Protein AF-I4HA65-F1 (afdb_monomer)

Structure (mmCIF, N/CA/C/O backbone):
data_AF-I4HA65-F1
#
_entry.id   AF-I4HA65-F1
#
loop_
_atom_site.group_PDB
_atom_site.id
_atom_site.type_symbol
_atom_site.label_atom_id
_atom_site.label_alt_id
_atom_site.label_comp_id
_atom_site.label_asym_id
_atom_site.label_entity_id
_atom_site.label_seq_id
_atom_site.pdbx_PDB_ins_code
_atom_site.Cartn_x
_atom_site.Cartn_y
_atom_site.Cartn_z
_atom_site.occupancy
_atom_site.B_iso_or_equiv
_atom_site.auth_seq_id
_atom_site.auth_comp_id
_atom_site.auth_asym_id
_atom_site.auth_atom_id
_atom_site.pdbx_PDB_model_num
ATOM 1 N N . MET A 1 1 ? -9.318 -12.894 7.186 1.00 56.34 1 MET A N 1
ATOM 2 C CA . MET A 1 1 ? -9.629 -11.742 6.312 1.00 56.34 1 MET A CA 1
ATOM 3 C C . MET A 1 1 ? -11.122 -11.765 6.014 1.00 56.34 1 MET A C 1
ATOM 5 O O . MET A 1 1 ? -11.632 -12.840 5.718 1.00 56.34 1 MET A O 1
ATOM 9 N N . LEU A 1 2 ? -11.842 -10.652 6.185 1.00 60.62 2 LEU A N 1
ATOM 10 C CA . LEU A 1 2 ? -13.253 -10.579 5.781 1.00 60.62 2 LEU A CA 1
ATOM 11 C C . LEU A 1 2 ? -13.343 -10.463 4.251 1.00 60.62 2 LEU A C 1
ATOM 13 O O . LEU A 1 2 ? -12.412 -9.931 3.643 1.00 60.62 2 LEU A O 1
ATOM 17 N N . PRO A 1 3 ? -14.431 -10.942 3.622 1.00 68.81 3 PRO A N 1
ATOM 18 C CA . PRO A 1 3 ? -14.646 -10.727 2.197 1.00 68.81 3 PRO A CA 1
ATOM 19 C C . PRO A 1 3 ? -14.678 -9.226 1.894 1.00 68.81 3 PRO A C 1
ATOM 21 O O . PRO A 1 3 ? -15.337 -8.454 2.596 1.00 68.81 3 PRO A O 1
ATOM 24 N N . ALA A 1 4 ? -13.934 -8.820 0.866 1.00 77.00 4 ALA A N 1
ATOM 25 C CA . ALA A 1 4 ? -13.810 -7.422 0.493 1.00 77.00 4 ALA A CA 1
ATOM 26 C C . ALA A 1 4 ? -15.119 -6.880 -0.097 1.00 77.00 4 ALA A C 1
ATOM 28 O O . ALA A 1 4 ? -15.810 -7.565 -0.855 1.00 77.00 4 ALA A O 1
ATOM 29 N N . LYS A 1 5 ? -15.441 -5.621 0.205 1.00 87.69 5 LYS A N 1
ATOM 30 C CA . LYS A 1 5 ? -16.569 -4.919 -0.422 1.00 87.69 5 LYS A CA 1
ATOM 31 C C . LYS A 1 5 ? -16.171 -4.444 -1.823 1.00 87.69 5 LYS A C 1
ATOM 33 O O . LYS A 1 5 ? -15.462 -3.447 -1.953 1.00 87.69 5 LYS A O 1
ATOM 38 N N . SER A 1 6 ? -16.653 -5.138 -2.854 1.00 84.88 6 SER A N 1
ATOM 39 C CA . SER A 1 6 ? -16.305 -4.899 -4.266 1.00 84.88 6 SER A CA 1
ATOM 40 C C . SER A 1 6 ? -16.470 -3.443 -4.704 1.00 84.88 6 SER A C 1
ATOM 42 O O . SER A 1 6 ? -15.524 -2.868 -5.222 1.00 84.88 6 SER A O 1
ATOM 44 N N . ALA A 1 7 ? -17.593 -2.800 -4.375 1.00 85.62 7 ALA A N 1
ATOM 45 C CA . ALA A 1 7 ? -17.859 -1.411 -4.767 1.00 85.62 7 ALA A CA 1
ATOM 46 C C . ALA A 1 7 ? -16.780 -0.409 -4.304 1.00 85.62 7 ALA A C 1
ATOM 48 O O . ALA A 1 7 ? -16.534 0.602 -4.957 1.00 85.62 7 ALA A O 1
ATOM 49 N N . ILE A 1 8 ? -16.124 -0.679 -3.172 1.00 85.44 8 ILE A N 1
ATOM 50 C CA . ILE A 1 8 ? -15.048 0.179 -2.662 1.00 85.44 8 ILE A CA 1
ATOM 51 C C . ILE A 1 8 ? -13.772 -0.051 -3.468 1.00 85.44 8 ILE A C 1
ATOM 53 O O . ILE A 1 8 ? -13.104 0.917 -3.834 1.00 85.44 8 ILE A O 1
ATOM 57 N N . LEU A 1 9 ? -13.472 -1.311 -3.792 1.00 83.94 9 LEU A N 1
ATOM 58 C CA . LEU A 1 9 ? -12.342 -1.675 -4.645 1.00 83.94 9 LEU 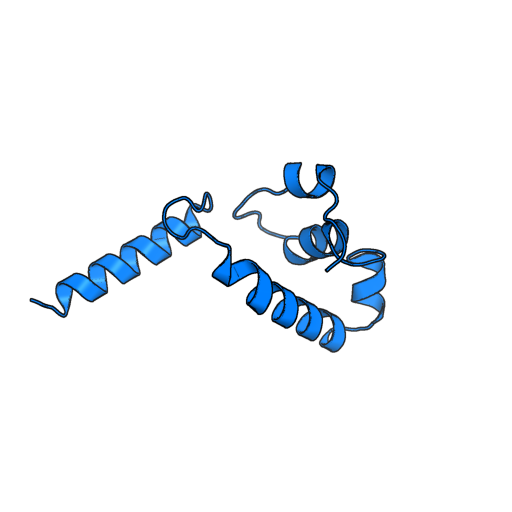A CA 1
ATOM 59 C C . LEU A 1 9 ? -12.497 -1.113 -6.060 1.00 83.94 9 LEU A C 1
ATOM 61 O O . LEU A 1 9 ? -11.531 -0.595 -6.608 1.00 83.94 9 LEU A O 1
ATOM 65 N N . ASP A 1 10 ? -13.708 -1.123 -6.612 1.00 85.56 10 ASP A N 1
ATOM 66 C CA . ASP A 1 10 ? -13.990 -0.578 -7.946 1.00 85.56 10 ASP A CA 1
ATOM 67 C C . ASP A 1 10 ? -13.754 0.941 -8.013 1.00 85.56 10 ASP A C 1
ATOM 69 O O . ASP A 1 10 ? -13.430 1.489 -9.064 1.00 85.56 10 ASP A O 1
ATOM 73 N N . SER A 1 11 ? -13.866 1.631 -6.873 1.00 85.56 11 SER A N 1
ATOM 74 C CA . SER A 1 11 ? -13.570 3.064 -6.743 1.00 85.56 11 SER A CA 1
ATOM 75 C C . SER A 1 11 ? -12.090 3.372 -6.466 1.00 85.56 11 SER A C 1
ATOM 77 O O . SER A 1 11 ? -11.710 4.542 -6.314 1.00 85.56 11 SER A O 1
ATOM 79 N N . TYR A 1 12 ? -11.246 2.348 -6.303 1.00 85.19 12 TYR A N 1
ATOM 80 C CA . TYR A 1 12 ? -9.822 2.530 -6.048 1.00 85.19 12 TYR A CA 1
ATOM 81 C C . TYR A 1 12 ? -9.104 2.961 -7.328 1.00 85.19 12 TYR A C 1
ATOM 83 O O . TYR A 1 12 ? -9.258 2.365 -8.390 1.00 85.19 12 TYR A O 1
ATOM 91 N N . ILE A 1 13 ? -8.295 4.010 -7.208 1.00 86.56 13 ILE A N 1
ATOM 92 C CA . ILE A 1 13 ? -7.508 4.560 -8.307 1.00 86.56 13 ILE A CA 1
ATOM 93 C C . ILE A 1 13 ? -6.050 4.421 -7.890 1.00 86.56 13 ILE A C 1
ATOM 95 O O . ILE A 1 13 ? -5.654 4.958 -6.854 1.00 86.56 13 ILE A O 1
ATOM 99 N N . ASN A 1 14 ? -5.264 3.687 -8.680 1.00 85.00 14 ASN A N 1
ATOM 100 C CA . ASN A 1 14 ? -3.828 3.579 -8.441 1.00 85.00 14 ASN A CA 1
ATOM 101 C C . ASN A 1 14 ? -3.190 4.974 -8.457 1.00 85.00 14 ASN A C 1
ATOM 103 O O . ASN A 1 14 ? -3.581 5.829 -9.249 1.00 85.00 14 ASN A O 1
ATOM 107 N N . ASP A 1 15 ? -2.203 5.181 -7.590 1.00 83.62 15 ASP A N 1
ATOM 108 C CA . ASP A 1 15 ? -1.417 6.417 -7.485 1.00 83.62 15 ASP A CA 1
ATOM 109 C C . ASP A 1 15 ? -2.224 7.669 -7.078 1.00 83.62 15 ASP A C 1
ATOM 111 O O . ASP A 1 15 ? -1.756 8.799 -7.223 1.00 83.62 15 ASP A O 1
ATOM 115 N N . SER A 1 16 ? -3.427 7.501 -6.513 1.00 86.38 16 SER A N 1
ATOM 116 C CA . SER A 1 16 ? -4.164 8.620 -5.917 1.00 86.38 16 SER A CA 1
ATOM 117 C C . SER A 1 16 ? -3.423 9.209 -4.707 1.00 86.38 16 SER A C 1
ATOM 119 O O . SER A 1 16 ? -2.905 8.466 -3.875 1.00 86.38 16 SER A O 1
ATOM 121 N N . ILE A 1 17 ? -3.445 10.540 -4.571 1.00 76.38 17 ILE A N 1
ATOM 122 C CA . ILE A 1 17 ? -2.643 11.311 -3.597 1.00 76.38 17 ILE A CA 1
ATOM 123 C C . ILE A 1 17 ? -2.946 10.959 -2.126 1.00 76.38 17 ILE A C 1
ATOM 125 O O . ILE A 1 17 ? -2.057 11.046 -1.281 1.00 76.38 17 ILE A O 1
ATOM 129 N N . CYS A 1 18 ? -4.179 10.571 -1.784 1.00 76.25 18 CYS A N 1
ATOM 130 C CA . CYS A 1 18 ? -4.575 10.309 -0.398 1.00 76.25 18 CYS A CA 1
ATOM 131 C C . CYS A 1 18 ? -5.695 9.263 -0.282 1.00 76.25 18 CYS A C 1
ATOM 133 O O . CYS A 1 18 ? -6.377 8.945 -1.256 1.00 76.25 18 CYS A O 1
ATOM 135 N N . GLY A 1 19 ? -5.897 8.729 0.927 1.00 78.69 19 GLY A N 1
ATOM 136 C CA . GLY A 1 19 ? -7.021 7.837 1.229 1.00 78.69 19 GLY A CA 1
ATOM 137 C C . GLY A 1 19 ? -6.786 6.355 0.920 1.00 78.69 19 GLY A C 1
ATOM 138 O O . GLY A 1 19 ? -7.726 5.567 0.983 1.00 78.69 19 GLY A O 1
ATOM 139 N N . THR A 1 20 ? -5.570 5.951 0.540 1.00 81.56 20 THR A N 1
ATOM 140 C CA . THR A 1 20 ? -5.299 4.580 0.071 1.00 81.56 20 THR A CA 1
ATOM 141 C C . THR A 1 20 ? -5.491 3.531 1.165 1.00 81.56 20 THR A C 1
ATOM 143 O O . THR A 1 20 ? -6.128 2.505 0.925 1.00 81.56 20 THR A O 1
ATOM 146 N N . TRP A 1 21 ? -4.983 3.772 2.379 1.00 90.38 21 TRP A N 1
ATOM 147 C CA . TRP A 1 21 ? -5.155 2.803 3.466 1.00 90.38 21 TRP A CA 1
ATOM 148 C C . TRP A 1 21 ? -6.570 2.855 4.044 1.00 90.38 21 TRP A C 1
ATOM 150 O O . TRP A 1 21 ? -7.075 1.832 4.494 1.00 90.38 21 TRP A O 1
ATOM 160 N N . GLU A 1 22 ? -7.224 4.015 3.988 1.00 93.88 22 GLU A N 1
ATOM 161 C CA . GLU A 1 22 ? -8.612 4.197 4.391 1.00 93.88 22 GLU A CA 1
ATOM 162 C C . GLU A 1 22 ? -9.557 3.424 3.466 1.00 93.88 22 GLU A C 1
ATOM 164 O O . GLU A 1 22 ? -10.390 2.664 3.951 1.00 93.88 22 GLU A O 1
ATOM 169 N N . LYS A 1 23 ? -9.374 3.527 2.141 1.00 91.88 23 LYS A N 1
ATOM 170 C CA . LYS A 1 23 ? -10.138 2.746 1.154 1.00 91.88 23 LYS A CA 1
ATOM 171 C C . LYS A 1 23 ? -9.952 1.247 1.352 1.00 91.88 23 LYS A C 1
ATOM 173 O O . LYS A 1 23 ? -10.926 0.496 1.310 1.00 91.88 23 LYS A O 1
ATOM 178 N N . LEU A 1 24 ? -8.716 0.809 1.600 1.00 92.12 24 LEU A N 1
ATOM 179 C CA . LEU A 1 24 ? -8.442 -0.593 1.900 1.00 92.12 24 LEU A CA 1
ATOM 180 C C . LEU A 1 24 ? -9.148 -1.020 3.194 1.00 92.12 24 LEU A C 1
ATOM 182 O O . LEU A 1 24 ? -9.870 -2.014 3.189 1.00 92.12 24 LEU A O 1
ATOM 186 N N . ALA A 1 25 ? -9.033 -0.234 4.267 1.00 94.56 25 ALA A N 1
ATOM 187 C CA . ALA A 1 25 ? -9.722 -0.497 5.526 1.00 94.56 25 ALA A CA 1
ATOM 188 C C . ALA A 1 25 ? -11.244 -0.576 5.337 1.00 94.56 25 ALA A C 1
ATOM 190 O O . ALA A 1 25 ? -11.874 -1.508 5.828 1.00 94.56 25 ALA A O 1
ATOM 191 N N . ASP A 1 26 ? -11.855 0.347 4.596 1.00 94.19 26 ASP A N 1
ATOM 192 C CA . ASP A 1 26 ? -13.299 0.333 4.346 1.00 94.19 26 ASP A CA 1
ATOM 193 C C . ASP A 1 26 ? -13.750 -0.908 3.562 1.00 94.19 26 ASP A C 1
ATOM 195 O O . ASP A 1 26 ? -14.867 -1.405 3.785 1.00 94.19 26 ASP A O 1
ATOM 199 N N . ALA A 1 27 ? -12.876 -1.431 2.696 1.00 92.38 27 ALA A N 1
ATOM 200 C CA . ALA A 1 27 ? -13.111 -2.640 1.922 1.00 92.38 27 ALA A CA 1
ATOM 201 C C . ALA A 1 27 ? -13.000 -3.925 2.758 1.00 92.38 27 ALA A C 1
ATOM 203 O O . ALA A 1 27 ? -13.856 -4.794 2.589 1.00 92.38 27 ALA A O 1
ATOM 204 N N . ILE A 1 28 ? -11.994 -4.062 3.636 1.00 91.94 28 ILE A N 1
ATOM 205 C CA . ILE A 1 28 ? -11.651 -5.357 4.271 1.00 91.94 28 ILE A CA 1
ATOM 206 C C . ILE A 1 28 ? -11.715 -5.380 5.805 1.00 91.94 28 ILE A C 1
ATOM 208 O O . ILE A 1 28 ? -11.819 -6.457 6.395 1.00 91.94 28 ILE A O 1
ATOM 212 N N . TYR A 1 29 ? -11.665 -4.225 6.471 1.00 92.88 29 TYR A N 1
ATOM 213 C CA . TYR A 1 29 ? -11.698 -4.126 7.930 1.00 92.88 29 TYR A CA 1
ATOM 214 C C . TYR A 1 29 ? -13.131 -3.919 8.433 1.00 92.88 29 TYR A C 1
ATOM 216 O O . TYR A 1 29 ? -13.911 -3.119 7.900 1.00 92.88 29 TYR A O 1
ATOM 224 N N . ARG A 1 30 ? -13.512 -4.631 9.501 1.00 91.38 30 ARG A N 1
ATOM 225 C CA . ARG A 1 30 ? -14.851 -4.483 10.087 1.00 91.38 30 ARG A CA 1
ATOM 226 C C . ARG A 1 30 ? -15.008 -3.073 10.649 1.00 91.38 30 ARG A C 1
ATOM 228 O O . ARG A 1 30 ? -14.280 -2.672 11.543 1.00 91.38 30 ARG A O 1
ATOM 235 N N . GLY A 1 31 ? -15.988 -2.333 10.137 1.00 91.50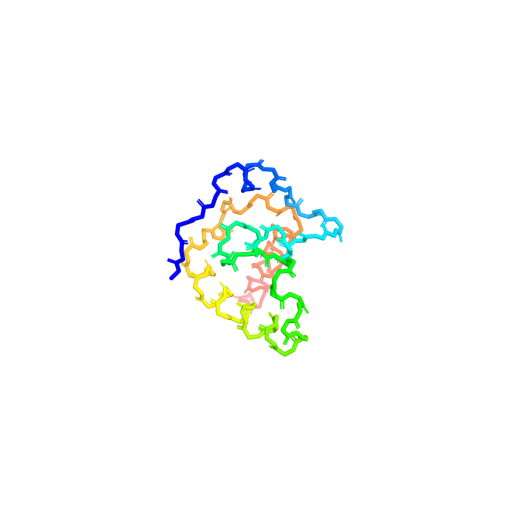 31 GLY A N 1
ATOM 236 C CA . GLY A 1 31 ? -16.210 -0.947 10.551 1.00 91.50 31 GLY A CA 1
ATOM 237 C C . GLY A 1 31 ? -15.307 0.087 9.875 1.00 91.50 31 GLY A C 1
ATOM 238 O O . GLY A 1 31 ? -15.449 1.278 10.159 1.00 91.50 31 GLY A O 1
ATOM 239 N N . GLY A 1 32 ? -14.439 -0.353 8.959 1.00 94.69 32 GLY A N 1
ATOM 240 C CA . GLY A 1 32 ? -13.672 0.508 8.069 1.00 94.69 32 GLY A CA 1
ATOM 241 C C . GLY A 1 32 ? -12.631 1.393 8.750 1.00 94.69 32 GLY A C 1
ATOM 242 O O . GLY A 1 32 ? -12.327 1.254 9.940 1.00 94.69 32 GLY A O 1
ATOM 243 N N . ALA A 1 33 ? -12.116 2.353 7.987 1.00 95.19 33 ALA A N 1
ATOM 244 C CA . ALA A 1 33 ? -11.123 3.326 8.428 1.00 95.19 33 ALA A CA 1
ATOM 245 C C . ALA A 1 33 ? -11.602 4.118 9.651 1.00 95.19 33 ALA A C 1
ATOM 247 O O . ALA A 1 33 ? -10.823 4.437 10.552 1.00 95.19 33 ALA A O 1
ATOM 248 N N . LYS A 1 34 ? -12.911 4.390 9.728 1.00 95.12 34 LYS A N 1
ATOM 249 C CA . LYS A 1 34 ? -13.529 5.130 10.835 1.00 95.12 34 LYS A CA 1
ATOM 250 C C . LYS A 1 34 ? -13.441 4.391 12.170 1.00 95.12 34 LYS A C 1
ATOM 252 O O . LYS A 1 34 ? -13.295 5.046 13.198 1.00 95.12 34 LYS A O 1
ATOM 257 N N . GLN A 1 35 ? -13.583 3.065 12.194 1.00 95.94 35 GLN A N 1
ATOM 258 C CA . GLN A 1 35 ? -13.406 2.306 13.437 1.00 95.94 35 GLN A CA 1
ATOM 259 C C . GLN A 1 35 ? -11.932 2.058 13.724 1.00 95.94 35 GLN A C 1
ATOM 261 O O . GLN A 1 35 ? -11.506 2.258 14.856 1.00 95.94 35 GLN A O 1
ATOM 266 N N . LEU A 1 36 ? -11.150 1.717 12.699 1.00 96.00 36 LEU A N 1
ATOM 267 C CA . LEU A 1 36 ? -9.732 1.425 12.866 1.00 96.00 36 LEU A CA 1
ATOM 268 C C . LEU A 1 36 ? -8.938 2.636 13.384 1.00 96.00 36 LEU A C 1
ATOM 270 O O . LEU A 1 36 ? -8.143 2.503 14.308 1.00 96.00 36 LEU A O 1
ATOM 274 N N . SER A 1 37 ? -9.201 3.837 12.863 1.00 95.06 37 SER A N 1
ATOM 275 C CA . SER A 1 37 ? -8.520 5.066 13.307 1.00 95.06 37 SER A CA 1
ATOM 276 C C . SER A 1 37 ? -8.776 5.412 14.779 1.00 95.06 37 SER A C 1
ATOM 278 O O . SER A 1 37 ? -7.892 5.954 15.440 1.00 95.06 37 SER A O 1
ATOM 280 N N . LYS A 1 38 ? -9.942 5.046 15.332 1.00 96.81 38 LYS A N 1
ATOM 281 C CA . LYS A 1 38 ? -10.258 5.241 16.759 1.00 96.81 38 LYS A CA 1
ATOM 282 C C . LYS A 1 38 ? -9.416 4.369 17.686 1.00 96.81 38 LYS A C 1
ATOM 284 O O . LYS A 1 38 ? -9.283 4.702 18.857 1.00 96.81 38 LYS A O 1
ATOM 289 N N . LEU A 1 39 ? -8.856 3.273 17.174 1.00 95.19 39 LEU A N 1
ATOM 290 C CA . LEU A 1 39 ? -7.974 2.377 17.925 1.00 95.19 39 LEU A CA 1
ATOM 291 C C . LEU A 1 39 ? -6.525 2.893 17.990 1.00 95.19 39 LEU A C 1
ATOM 293 O O . LEU A 1 39 ? -5.672 2.246 18.595 1.00 95.19 39 LEU A O 1
ATOM 297 N N . GLY A 1 40 ? -6.236 4.040 17.368 1.00 95.00 40 GLY A N 1
ATOM 298 C CA . GLY A 1 40 ? -4.929 4.688 17.395 1.00 95.00 40 GLY A CA 1
ATOM 299 C C . GLY A 1 40 ? -3.953 4.197 16.322 1.00 95.00 40 GLY A C 1
ATOM 300 O O . GLY A 1 40 ? -4.163 3.189 15.644 1.00 95.00 40 GLY A O 1
ATOM 301 N N . GLY A 1 41 ? -2.853 4.940 16.168 1.00 93.25 41 GLY A N 1
ATOM 302 C CA . GLY A 1 41 ? -1.876 4.731 15.092 1.00 93.25 41 GLY A CA 1
ATOM 303 C C . GLY A 1 41 ? -1.170 3.372 15.128 1.00 93.25 41 GLY A C 1
ATOM 304 O O . GLY A 1 41 ? -0.894 2.814 14.070 1.00 93.25 41 GLY A O 1
ATOM 305 N N . ALA A 1 42 ? -0.934 2.806 16.317 1.00 96.31 42 ALA A N 1
ATOM 306 C CA . ALA A 1 42 ? -0.318 1.484 16.459 1.00 96.31 42 ALA A CA 1
ATOM 307 C C . ALA A 1 42 ? -1.195 0.378 15.848 1.00 96.31 42 ALA A C 1
ATOM 309 O O . ALA A 1 42 ? -0.706 -0.434 15.067 1.00 96.31 42 ALA A O 1
ATOM 310 N N . SER A 1 43 ? -2.501 0.410 16.124 1.00 95.88 43 SER A N 1
ATOM 311 C CA . SER A 1 43 ? -3.479 -0.538 15.577 1.00 95.88 43 SER A CA 1
ATOM 312 C C . SER A 1 43 ? -3.590 -0.421 14.053 1.00 95.88 43 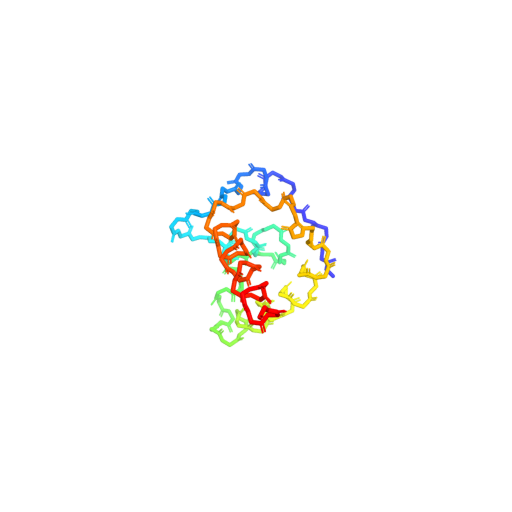SER A C 1
ATOM 314 O O . SER A 1 43 ? -3.599 -1.426 13.348 1.00 95.88 43 SER A O 1
ATOM 316 N N . VAL A 1 44 ? -3.598 0.811 13.525 1.00 95.88 44 VAL A N 1
ATOM 317 C CA . VAL A 1 44 ? -3.548 1.061 12.072 1.00 95.88 44 VAL A CA 1
ATOM 318 C C . VAL A 1 44 ? -2.271 0.476 11.462 1.00 95.88 44 VAL A C 1
ATOM 320 O O . VAL A 1 44 ? -2.321 -0.134 10.396 1.00 95.88 44 VAL A O 1
ATOM 323 N N . GLY A 1 45 ? -1.124 0.665 12.119 1.00 95.88 45 GLY A N 1
ATOM 324 C CA . GLY A 1 45 ? 0.159 0.120 11.679 1.00 95.88 45 GLY A CA 1
ATOM 325 C C . GLY A 1 45 ? 0.162 -1.407 11.637 1.00 95.88 45 GLY A C 1
ATOM 326 O O . GLY A 1 45 ? 0.568 -1.982 10.633 1.00 95.88 45 GLY A O 1
ATOM 327 N N . GLN A 1 46 ? -0.358 -2.057 12.681 1.00 96.69 46 GLN A N 1
ATOM 328 C CA . GLN A 1 46 ? -0.454 -3.515 12.752 1.00 96.69 46 GLN A CA 1
ATOM 329 C C . GLN A 1 46 ? -1.304 -4.088 11.612 1.00 96.69 46 GLN A C 1
ATOM 331 O O . GLN A 1 46 ? -0.883 -5.029 10.943 1.00 96.69 46 GLN A O 1
ATOM 336 N N . GLU A 1 47 ? -2.466 -3.492 11.343 1.00 96.31 47 GLU A N 1
ATOM 337 C CA . GLU A 1 47 ? -3.312 -3.906 10.222 1.00 96.31 47 GLU A C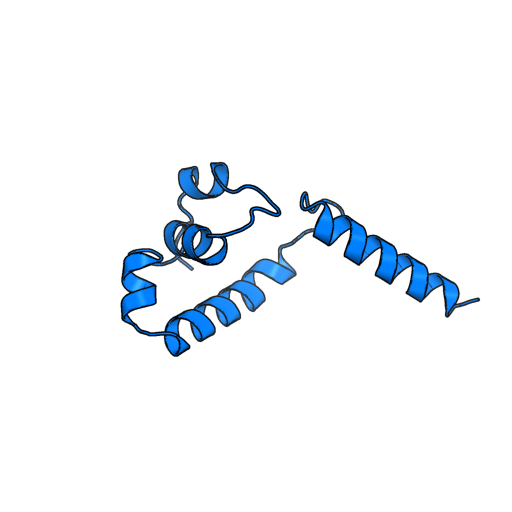A 1
ATOM 338 C C . GLU A 1 47 ? -2.606 -3.723 8.873 1.00 96.31 47 GLU A C 1
ATOM 340 O O . GLU A 1 47 ? -2.625 -4.628 8.043 1.00 96.31 47 GLU A O 1
ATOM 345 N N . LYS A 1 48 ? -1.904 -2.599 8.665 1.00 94.62 48 LYS A N 1
ATOM 346 C CA . LYS A 1 48 ? -1.118 -2.374 7.439 1.00 94.62 48 LYS A CA 1
ATOM 347 C C . LYS A 1 48 ? -0.054 -3.451 7.229 1.00 94.62 48 LYS A C 1
ATOM 349 O O . LYS A 1 48 ? 0.107 -3.901 6.096 1.00 94.62 48 LYS A O 1
ATOM 354 N N . THR A 1 49 ? 0.629 -3.883 8.290 1.00 96.12 49 THR A N 1
ATOM 355 C CA . THR A 1 49 ? 1.588 -4.997 8.227 1.00 96.12 49 THR A CA 1
ATOM 356 C C . THR A 1 49 ? 0.903 -6.281 7.771 1.00 96.12 49 THR A C 1
ATOM 358 O O . THR A 1 49 ? 1.325 -6.879 6.784 1.00 96.12 49 THR A O 1
ATOM 361 N N . VAL A 1 50 ? -0.212 -6.649 8.410 1.00 95.81 50 VAL A N 1
ATOM 362 C CA . VAL A 1 50 ? -0.989 -7.845 8.045 1.00 95.81 50 VAL A CA 1
ATOM 363 C C . VAL A 1 50 ? -1.447 -7.782 6.586 1.00 95.81 50 VAL A C 1
ATOM 365 O O . VAL A 1 50 ? -1.404 -8.781 5.868 1.00 95.81 50 VAL A O 1
ATOM 368 N N . TRP A 1 51 ? -1.890 -6.620 6.107 1.00 94.69 51 TRP A N 1
ATOM 369 C CA . TRP A 1 51 ? -2.311 -6.472 4.715 1.00 94.69 51 TRP A CA 1
ATOM 370 C C . TRP A 1 51 ? -1.133 -6.608 3.750 1.00 94.69 51 TRP A C 1
ATOM 372 O O . TRP A 1 51 ? -1.269 -7.290 2.739 1.00 94.69 51 TRP A O 1
ATOM 382 N N . ALA A 1 52 ? 0.023 -6.018 4.061 1.00 94.25 52 ALA A N 1
ATOM 383 C CA . ALA A 1 52 ? 1.219 -6.138 3.233 1.00 94.25 52 ALA A CA 1
ATOM 384 C C . ALA A 1 52 ? 1.686 -7.599 3.111 1.00 94.25 52 ALA A C 1
ATOM 386 O O . ALA A 1 52 ? 1.984 -8.046 2.003 1.00 94.25 52 ALA A O 1
ATOM 387 N N . GLU A 1 53 ? 1.679 -8.353 4.213 1.00 96.06 53 GLU A N 1
ATOM 388 C CA . GLU A 1 53 ? 2.049 -9.775 4.243 1.00 96.06 53 GLU A CA 1
ATOM 389 C C . GLU A 1 53 ? 1.117 -10.645 3.393 1.00 96.06 53 GLU A C 1
ATOM 391 O O . GLU A 1 53 ? 1.571 -11.561 2.712 1.00 96.06 53 GLU A O 1
ATOM 396 N N . ASN A 1 54 ? -0.185 -10.348 3.397 1.00 93.94 54 ASN A N 1
ATOM 397 C CA . ASN A 1 54 ? -1.179 -11.172 2.708 1.00 93.94 54 ASN A CA 1
ATOM 398 C C . ASN A 1 54 ? -1.407 -10.773 1.242 1.00 93.94 54 ASN A C 1
ATOM 400 O O . ASN A 1 54 ? -1.674 -11.636 0.407 1.00 93.94 54 ASN A O 1
ATOM 404 N N . ILE A 1 55 ? -1.326 -9.479 0.915 1.00 91.44 55 ILE A N 1
ATOM 405 C CA . ILE A 1 55 ? -1.605 -8.973 -0.438 1.00 91.44 55 ILE A CA 1
ATOM 406 C C . ILE A 1 55 ? -0.396 -9.171 -1.353 1.00 91.44 55 ILE A C 1
ATOM 408 O O . ILE A 1 55 ? -0.562 -9.608 -2.491 1.00 91.44 55 ILE A O 1
ATOM 412 N N . SER A 1 56 ? 0.818 -8.878 -0.873 1.00 91.56 56 SER A N 1
ATOM 413 C CA . SER A 1 56 ? 2.019 -8.872 -1.724 1.00 91.56 56 SER A CA 1
ATOM 414 C C . SER A 1 56 ? 2.279 -10.208 -2.441 1.00 91.56 56 SER A C 1
ATOM 416 O O . SER A 1 56 ? 2.550 -10.167 -3.639 1.00 91.56 56 SER A O 1
ATOM 418 N N . PRO A 1 57 ? 2.134 -11.390 -1.803 1.00 94.88 57 PRO A N 1
ATOM 419 C CA . PRO A 1 57 ? 2.350 -12.677 -2.477 1.00 94.88 57 PRO A CA 1
ATOM 420 C C . PRO A 1 57 ? 1.324 -13.000 -3.572 1.00 94.88 57 PRO A C 1
ATOM 422 O O . PRO A 1 57 ? 1.593 -13.813 -4.449 1.00 94.88 57 PRO A O 1
ATOM 425 N N . GLN A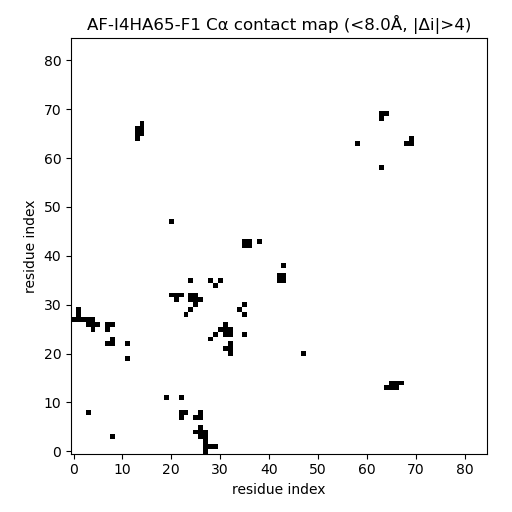 1 58 ? 0.138 -12.392 -3.509 1.00 92.94 58 GLN A N 1
ATOM 426 C CA . GLN A 1 58 ? -0.938 -12.582 -4.487 1.00 92.94 58 GLN A CA 1
ATOM 427 C C . GLN A 1 58 ? -0.837 -11.585 -5.654 1.00 92.94 58 GLN A C 1
ATOM 429 O O . GLN A 1 58 ? -1.552 -11.706 -6.649 1.00 92.94 58 GLN A O 1
ATOM 434 N N . MET A 1 59 ? 0.030 -10.574 -5.542 1.00 92.75 59 MET A N 1
ATOM 435 C CA . MET A 1 59 ? 0.204 -9.549 -6.560 1.00 92.75 59 MET A CA 1
ATOM 436 C C . MET A 1 59 ? 1.015 -10.090 -7.737 1.00 92.75 59 MET A C 1
ATOM 438 O O . MET A 1 59 ? 2.180 -10.459 -7.597 1.00 92.75 59 MET A O 1
ATOM 442 N N . ASN A 1 60 ? 0.436 -10.043 -8.936 1.00 95.12 60 ASN A N 1
ATOM 443 C CA . ASN A 1 60 ? 1.211 -10.244 -10.152 1.00 95.12 60 ASN A CA 1
ATOM 444 C C . ASN A 1 60 ? 1.995 -8.962 -10.480 1.00 95.12 60 ASN A C 1
ATOM 446 O O . ASN A 1 60 ? 1.431 -7.955 -10.914 1.00 95.12 60 ASN A O 1
ATOM 450 N N . VAL A 1 61 ? 3.309 -9.021 -10.259 1.00 94.12 61 VAL A N 1
ATOM 451 C CA . VAL A 1 61 ? 4.252 -7.909 -10.446 1.00 94.12 61 VAL A CA 1
ATOM 452 C C . VAL A 1 61 ? 4.295 -7.414 -11.899 1.00 94.12 61 VAL A C 1
ATOM 454 O O . VAL A 1 61 ? 4.543 -6.229 -12.136 1.00 94.12 61 VAL A O 1
ATOM 457 N N . ASP A 1 62 ? 4.028 -8.275 -12.882 1.00 95.38 62 ASP A N 1
ATOM 458 C CA . ASP A 1 62 ? 4.133 -7.927 -14.302 1.00 95.38 62 ASP A CA 1
ATOM 459 C C . ASP A 1 62 ? 2.932 -7.134 -14.821 1.00 95.38 62 ASP A C 1
ATOM 461 O O . ASP A 1 62 ? 3.099 -6.279 -15.692 1.00 95.38 62 ASP A O 1
ATOM 465 N N . ILE A 1 63 ? 1.748 -7.345 -14.241 1.00 94.81 63 ILE A N 1
ATOM 466 C CA . ILE A 1 63 ? 0.495 -6.699 -14.675 1.00 94.81 63 ILE A CA 1
ATOM 467 C C . ILE A 1 63 ? -0.075 -5.705 -13.652 1.00 94.81 63 ILE A C 1
ATOM 469 O O . ILE A 1 63 ? -1.255 -5.350 -13.721 1.00 94.81 63 ILE A O 1
ATOM 473 N N . ASN A 1 64 ? 0.739 -5.246 -12.695 1.00 92.88 64 ASN A N 1
ATOM 474 C CA . ASN A 1 64 ? 0.335 -4.181 -11.780 1.00 92.88 64 ASN A CA 1
ATOM 475 C C . ASN A 1 64 ? 0.032 -2.894 -12.573 1.00 92.88 64 ASN A C 1
ATOM 477 O O . ASN A 1 64 ? 0.833 -2.448 -13.393 1.00 92.88 64 ASN A O 1
ATOM 481 N N . ARG A 1 65 ? -1.147 -2.310 -12.331 1.00 92.31 65 ARG A N 1
ATOM 482 C CA . ARG A 1 65 ? -1.663 -1.148 -13.069 1.00 92.31 65 ARG A CA 1
ATOM 483 C C . ARG A 1 65 ? -1.195 0.204 -12.527 1.00 92.31 65 ARG A C 1
ATOM 485 O O . ARG A 1 65 ? -1.574 1.214 -13.106 1.00 92.31 65 ARG A O 1
ATOM 492 N N . SER A 1 66 ? -0.436 0.245 -11.432 1.00 91.81 66 SER A N 1
ATOM 493 C CA . SER A 1 66 ? 0.159 1.476 -10.902 1.00 91.81 66 SER A CA 1
ATOM 494 C C . SER A 1 66 ? 1.307 1.949 -11.807 1.00 91.81 66 SER A C 1
ATOM 496 O O . SER A 1 66 ? 2.305 1.230 -11.942 1.00 91.81 66 SER A O 1
ATOM 498 N N . PRO A 1 67 ? 1.203 3.147 -12.422 1.00 93.38 67 PRO A N 1
ATOM 499 C CA . PRO A 1 67 ? 2.289 3.713 -13.220 1.00 93.38 67 PRO A CA 1
ATOM 500 C C . PRO A 1 67 ? 3.600 3.863 -12.440 1.00 93.38 67 PRO A C 1
ATOM 502 O O . PRO A 1 67 ? 4.665 3.503 -12.944 1.00 93.38 67 PRO A O 1
ATOM 505 N N . SER A 1 68 ? 3.531 4.359 -11.202 1.00 93.62 68 SER A N 1
ATOM 506 C CA . SER A 1 68 ? 4.713 4.562 -10.359 1.00 93.62 68 SER A CA 1
ATOM 507 C C . SER A 1 68 ? 5.385 3.244 -9.963 1.00 93.62 68 SER A C 1
ATOM 509 O O . SER A 1 68 ? 6.611 3.134 -10.037 1.00 93.62 68 SER A O 1
ATOM 511 N N . PHE A 1 69 ? 4.602 2.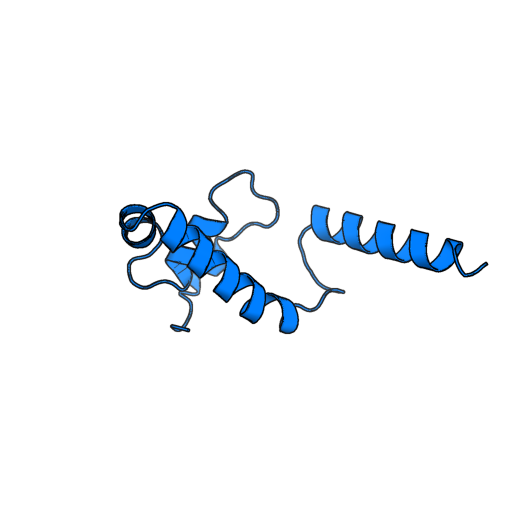214 -9.626 1.00 94.50 69 PHE A N 1
ATOM 512 C CA . PHE A 1 69 ? 5.133 0.878 -9.358 1.00 94.50 69 PHE A CA 1
ATOM 513 C C . PHE A 1 69 ? 5.794 0.274 -10.600 1.00 94.50 69 PHE A C 1
ATOM 515 O O . PHE A 1 69 ? 6.890 -0.277 -10.501 1.00 94.50 69 PHE A O 1
ATOM 522 N N . GLY A 1 70 ? 5.154 0.401 -11.768 1.00 96.31 70 GLY A N 1
ATOM 523 C CA . GLY A 1 70 ? 5.709 -0.066 -13.038 1.00 96.31 70 GLY A CA 1
ATOM 524 C C . GLY A 1 70 ? 7.073 0.560 -13.325 1.00 96.31 70 GLY A C 1
ATOM 525 O O . GLY A 1 70 ? 8.044 -0.161 -13.550 1.00 96.31 70 GLY A O 1
ATOM 526 N N . TYR A 1 71 ? 7.175 1.888 -13.202 1.00 96.44 71 TYR A N 1
ATOM 527 C CA . TYR A 1 71 ? 8.443 2.604 -13.356 1.00 96.44 71 TYR A CA 1
ATOM 528 C C . TYR A 1 71 ? 9.523 2.101 -12.385 1.00 96.44 71 TYR A C 1
ATOM 530 O O . TYR A 1 71 ? 10.651 1.826 -12.797 1.00 96.44 71 TYR A O 1
ATOM 538 N N . PHE A 1 72 ? 9.183 1.945 -11.102 1.00 96.19 72 PHE A N 1
ATOM 539 C CA . PHE A 1 72 ? 10.107 1.447 -10.081 1.00 96.19 72 PHE A CA 1
ATOM 540 C C . PHE A 1 72 ? 10.619 0.035 -10.396 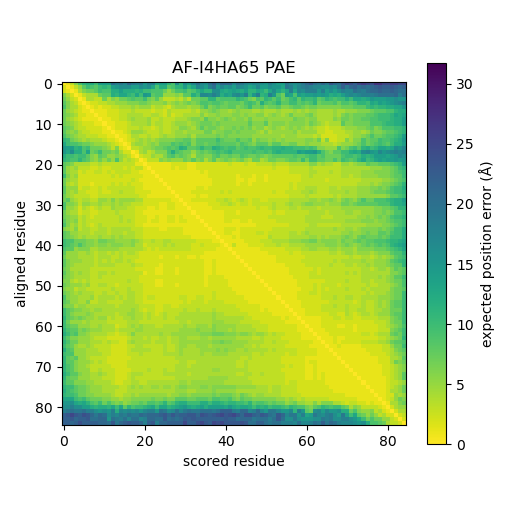1.00 96.19 72 PHE A C 1
ATOM 542 O O . PHE A 1 72 ? 11.829 -0.197 -10.434 1.00 96.19 72 PHE A O 1
ATOM 549 N N . ARG A 1 73 ? 9.701 -0.895 -10.677 1.00 96.06 73 ARG A N 1
ATOM 550 C CA . ARG A 1 73 ? 10.004 -2.279 -11.061 1.00 96.06 73 ARG A CA 1
ATOM 551 C C . ARG A 1 73 ? 10.946 -2.327 -12.261 1.00 96.06 73 ARG A C 1
ATOM 553 O O . ARG A 1 73 ? 11.930 -3.063 -12.236 1.00 96.06 73 ARG A O 1
ATOM 560 N N . ASP A 1 74 ? 10.649 -1.554 -13.302 1.00 96.44 74 ASP A N 1
ATOM 561 C CA . ASP A 1 74 ? 11.419 -1.572 -14.546 1.00 96.44 74 ASP A CA 1
ATOM 562 C C . ASP A 1 74 ? 12.831 -1.012 -14.340 1.00 96.44 74 ASP A C 1
ATOM 564 O O . ASP A 1 74 ? 13.795 -1.557 -14.881 1.00 96.44 74 ASP A O 1
ATOM 568 N N . LYS A 1 75 ? 12.987 0.009 -13.486 1.00 97.00 75 LYS A N 1
ATOM 569 C CA . LYS A 1 75 ? 14.308 0.519 -13.096 1.00 97.00 75 LYS A CA 1
ATOM 570 C C . LYS A 1 75 ? 15.124 -0.491 -12.298 1.00 97.00 75 LYS A C 1
ATOM 572 O O . LYS A 1 75 ? 16.297 -0.672 -12.610 1.00 97.00 75 LYS A O 1
ATOM 577 N N . LEU A 1 76 ? 14.525 -1.187 -11.332 1.00 96.19 76 LEU A N 1
ATOM 578 C CA . LEU A 1 76 ? 15.228 -2.243 -10.594 1.00 96.19 76 LEU A CA 1
ATOM 579 C C . LEU A 1 76 ? 15.679 -3.385 -11.508 1.00 96.19 76 LEU A C 1
ATOM 581 O O . LEU A 1 76 ? 16.811 -3.852 -11.408 1.00 96.19 76 LEU A O 1
ATOM 585 N N . ARG A 1 77 ? 14.806 -3.812 -12.427 1.00 95.88 77 ARG A N 1
ATOM 586 C CA . ARG A 1 77 ? 15.139 -4.842 -13.418 1.00 95.88 77 ARG A CA 1
ATOM 587 C C . ARG A 1 77 ? 16.302 -4.408 -14.297 1.00 95.88 77 ARG A C 1
ATOM 589 O O . ARG A 1 77 ? 17.200 -5.205 -14.520 1.00 95.88 77 ARG A O 1
ATOM 596 N N . HIS A 1 78 ? 16.298 -3.161 -14.764 1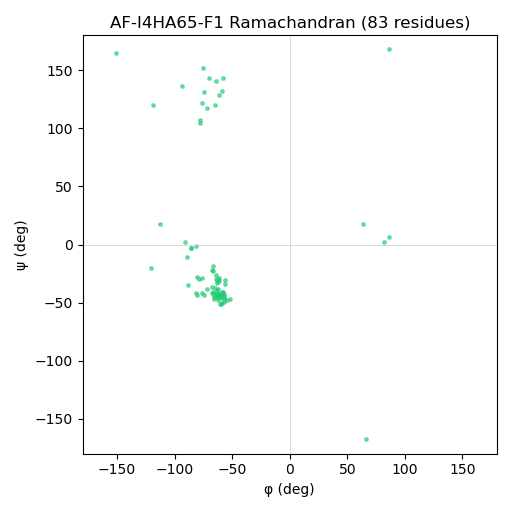.00 95.69 78 HIS A N 1
ATOM 597 C CA . HIS A 1 78 ? 17.388 -2.617 -15.566 1.00 95.69 78 HIS A CA 1
ATOM 598 C C . HIS A 1 78 ? 18.729 -2.671 -14.821 1.00 95.69 78 HIS A C 1
ATOM 600 O O . HIS A 1 78 ? 19.677 -3.247 -15.343 1.00 95.69 78 HIS A O 1
ATOM 606 N N . LEU A 1 79 ? 18.772 -2.173 -13.580 1.00 95.44 79 LEU A N 1
ATOM 607 C CA . LEU A 1 79 ? 19.988 -2.161 -12.756 1.00 95.44 79 LEU A CA 1
ATOM 608 C C . LEU A 1 79 ? 20.545 -3.572 -12.510 1.00 95.44 79 LEU A C 1
ATOM 610 O O . LEU A 1 79 ? 21.740 -3.801 -12.651 1.00 95.44 79 LEU A O 1
ATOM 614 N N . SER A 1 80 ? 19.675 -4.543 -12.224 1.00 92.62 80 SER A N 1
ATOM 615 C CA . SER A 1 80 ? 20.090 -5.935 -12.003 1.00 92.62 80 SER A CA 1
ATOM 616 C C . SER A 1 80 ? 20.719 -6.590 -13.244 1.00 92.62 80 SER A C 1
ATOM 618 O O . SER A 1 80 ? 21.569 -7.471 -13.107 1.00 92.62 80 SER A O 1
ATOM 620 N N . GLN A 1 81 ? 20.315 -6.182 -14.453 1.00 87.44 81 GLN A N 1
ATOM 621 C CA . GLN A 1 81 ? 20.901 -6.690 -15.699 1.00 87.44 81 GLN A CA 1
ATOM 622 C C . GLN A 1 81 ? 22.232 -6.008 -16.044 1.00 87.44 81 GLN A C 1
ATOM 624 O O . GLN A 1 81 ? 23.069 -6.621 -16.703 1.00 87.44 81 GLN A O 1
ATOM 629 N N . GLU A 1 82 ? 22.441 -4.763 -15.610 1.00 71.06 82 GLU A N 1
ATOM 630 C CA . GLU A 1 82 ? 23.713 -4.052 -15.784 1.00 71.06 82 GLU A CA 1
ATOM 631 C C . GLU A 1 82 ? 24.816 -4.608 -14.877 1.00 71.06 82 GLU A C 1
ATOM 633 O O . GLU A 1 82 ? 25.939 -4.762 -15.338 1.00 71.06 82 GLU A O 1
ATOM 638 N N . GLU A 1 83 ? 24.501 -4.996 -13.637 1.00 64.31 83 GLU A N 1
ATOM 639 C CA . GLU A 1 83 ? 25.466 -5.639 -12.723 1.00 64.31 83 GLU A CA 1
ATOM 640 C C . GLU A 1 83 ? 25.920 -7.035 -13.185 1.00 64.31 83 GLU A C 1
ATOM 642 O O . GLU A 1 83 ? 26.939 -7.544 -12.724 1.00 64.31 83 GLU A O 1
ATOM 647 N N . SER A 1 84 ? 25.163 -7.668 -14.086 1.00 65.69 84 SER A N 1
ATOM 648 C CA . SER A 1 84 ? 25.467 -9.003 -14.621 1.00 65.69 84 SER A CA 1
ATOM 649 C C . SER A 1 84 ? 26.331 -8.974 -15.897 1.00 65.69 84 SER A C 1
ATOM 651 O O . SER A 1 84 ? 26.583 -10.035 -16.473 1.00 65.69 84 SER A O 1
ATOM 653 N N . ARG A 1 85 ? 26.745 -7.786 -16.365 1.00 52.56 85 ARG A N 1
ATOM 654 C CA . ARG A 1 85 ? 27.640 -7.575 -17.518 1.00 52.56 85 ARG A CA 1
ATOM 655 C C . ARG A 1 85 ? 29.055 -7.228 -17.078 1.00 52.56 85 ARG A C 1
ATOM 657 O O . ARG A 1 85 ? 29.977 -7.687 -17.787 1.00 52.56 85 ARG A O 1
#

Radius of gyration: 15.87 Å; Cα contacts (8 Å, |Δi|>4): 52; chains: 1; bounding box: 46×24×35 Å

Solvent-accessible surface area (backbone atoms only — not comparable to full-atom values): 5104 Å² total; per-residue (Å²): 135,57,82,63,42,60,76,52,57,74,69,59,61,73,86,56,94,68,61,65,69,41,49,50,24,54,22,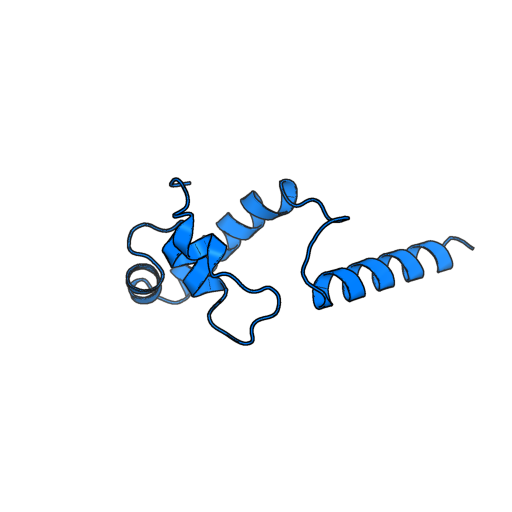43,40,87,70,17,37,75,48,42,59,73,65,34,70,68,54,46,49,53,51,51,52,55,47,52,69,63,47,56,82,73,54,59,80,89,74,54,84,32,67,69,58,46,54,53,53,52,51,53,54,51,54,61,57,58,78,74,109

Organism: NCBI:txid1160283

pLDDT: mean 89.53, std 9.59, range [52.56, 97.0]

Secondary structure (DSSP, 8-state):
-PPP-HHHHHT--TT-SS-HHHHHHHHHSTTHHHHHHHTHHHHHHHHHHHHHHHHGGG--TTS---HHHHHHHHHHHHHHHHTT-

Sequence (85 aa):
MLPAKSAILDSYINDSICGTWEKLADAIYRGGAKQLSKLGGASVGQEKTVWAENISPQMNVDINRSPSFGYFRDKLRHLSQEESR

Foldseek 3Di:
DAQFDVVLVVPDDAPDPDCNLQSVQQGGPDVTPVVQPVVDDVSSVVVVVVCCVPVVVVDDQVPDPHPVSVVVVVVVVVVVVVVVD

Mean predicted aligned error: 5.3 Å